Protein AF-A0A5K0WYF1-F1 (afdb_monomer)

Sequence (88 aa):
IQGSAGGAYVYVLTVSGFAYLFRLRNLGAYVSGSVFPENDLMVVDLRAQNSQDVKTTRISALPGLLVLGRSDGSVGCFEFGTPVPGSQ

Secondary structure (DSSP, 8-state):
-PPP---EEEEEE-TTSEEEEEEES-GGG--TTPPPPGGGEEEEE-GGGS-TT--EEEEEEETTEEEEEETTS-EEEEE-----TT--

pLDDT: mean 78.9, std 15.22, range [35.09, 92.12]

Radius of gyration: 14.89 Å; Cα contacts (8 Å, |Δi|>4): 113; chains: 1; bounding box: 34×29×41 Å

Mean predicted aligned error: 8.23 Å

Foldseek 3Di:
DDDDPDWDWDWDADQQQKIKIATHPDPVVDDVPDDGDPVRIDIDRCVVVDDPPKGFPDWDDDQQWIWTQIPVRDIDIDGNDHPDPPDD

Structure (mmCIF, N/CA/C/O backbone):
data_AF-A0A5K0WYF1-F1
#
_entry.id   AF-A0A5K0WYF1-F1
#
loop_
_atom_site.group_PDB
_atom_site.id
_atom_site.type_symbol
_atom_site.label_atom_id
_atom_site.label_alt_id
_atom_site.label_comp_id
_atom_site.label_asym_id
_atom_site.label_entity_id
_atom_site.label_seq_id
_atom_site.pdbx_PDB_ins_code
_atom_site.Cartn_x
_atom_site.Cartn_y
_atom_site.Cartn_z
_atom_site.occupancy
_atom_site.B_iso_or_equiv
_atom_site.auth_seq_id
_atom_site.auth_comp_id
_atom_site.auth_asym_id
_atom_site.auth_atom_id
_atom_site.pdbx_PDB_model_num
ATOM 1 N N . ILE A 1 1 ? 9.926 13.628 20.752 1.00 38.47 1 ILE A N 1
ATOM 2 C CA . ILE A 1 1 ? 9.539 12.366 20.076 1.00 38.47 1 ILE A CA 1
ATOM 3 C C . ILE A 1 1 ? 8.157 12.007 20.614 1.00 38.47 1 ILE A C 1
ATOM 5 O O . ILE A 1 1 ? 8.061 11.454 21.700 1.00 38.47 1 ILE A O 1
ATOM 9 N N . GLN A 1 2 ? 7.094 12.513 19.986 1.00 35.09 2 GLN A N 1
ATOM 10 C CA . GLN A 1 2 ? 5.740 12.459 20.547 1.00 35.09 2 GLN A CA 1
ATOM 11 C C . GLN A 1 2 ? 5.040 11.197 20.039 1.00 35.09 2 GLN A C 1
ATOM 13 O O . GLN A 1 2 ? 4.949 10.985 18.832 1.00 35.09 2 GLN A O 1
ATOM 18 N N . GLY A 1 3 ? 4.640 10.330 20.973 1.00 40.22 3 GLY A N 1
ATOM 19 C CA . GLY A 1 3 ? 4.009 9.043 20.695 1.00 40.22 3 GLY A CA 1
ATOM 20 C C . GLY A 1 3 ? 2.753 9.212 19.846 1.00 40.22 3 GLY A C 1
ATOM 21 O O . GLY A 1 3 ? 1.827 9.923 20.226 1.00 40.22 3 GLY A O 1
ATOM 22 N N . SER A 1 4 ? 2.748 8.563 18.683 1.00 48.09 4 SER A N 1
ATOM 23 C CA . SER A 1 4 ? 1.577 8.461 17.820 1.00 48.09 4 SER A CA 1
ATOM 24 C C . SER A 1 4 ? 0.499 7.665 18.554 1.00 48.09 4 SER A C 1
ATOM 26 O O . SER A 1 4 ? 0.767 6.565 19.038 1.00 48.09 4 SER A O 1
ATOM 28 N N . ALA A 1 5 ? -0.712 8.215 18.649 1.00 49.28 5 ALA A N 1
ATOM 29 C CA . ALA A 1 5 ? -1.889 7.438 19.007 1.00 49.28 5 ALA A CA 1
ATOM 30 C C . ALA A 1 5 ? -1.985 6.267 18.016 1.00 49.28 5 ALA A C 1
ATOM 32 O O . ALA A 1 5 ? -2.219 6.481 16.827 1.00 49.28 5 ALA A O 1
ATOM 33 N N . GLY A 1 6 ? -1.698 5.053 18.495 1.00 61.06 6 GLY A N 1
ATOM 34 C CA . GLY A 1 6 ? -1.517 3.861 17.672 1.00 61.06 6 GLY A CA 1
ATOM 35 C C . GLY A 1 6 ? -2.772 3.520 16.877 1.00 61.06 6 GLY A C 1
ATOM 36 O O . GLY A 1 6 ? -3.679 2.874 17.389 1.00 61.06 6 GLY A O 1
ATOM 37 N N . GLY A 1 7 ? -2.815 3.961 15.622 1.00 71.25 7 GLY A N 1
ATOM 38 C CA . GLY A 1 7 ? -3.765 3.498 14.619 1.00 71.25 7 GLY A CA 1
ATOM 39 C C . GLY A 1 7 ? -3.112 2.426 13.756 1.00 71.25 7 GLY A C 1
ATOM 40 O O . GLY A 1 7 ? -1.943 2.554 13.388 1.00 71.25 7 GLY A O 1
ATOM 41 N N . ALA A 1 8 ? -3.854 1.372 13.431 1.00 82.19 8 ALA A N 1
ATOM 42 C CA . ALA A 1 8 ? -3.407 0.398 12.445 1.00 82.19 8 ALA A CA 1
ATOM 43 C C . ALA A 1 8 ? -3.799 0.880 11.044 1.00 82.19 8 ALA A C 1
ATOM 45 O O . ALA A 1 8 ? -4.891 1.409 10.840 1.00 82.19 8 ALA A O 1
ATOM 46 N N . TYR A 1 9 ? -2.904 0.697 10.080 1.00 85.94 9 TYR A N 1
ATOM 47 C CA . TYR A 1 9 ? -3.120 1.085 8.691 1.00 85.94 9 TYR A CA 1
ATOM 48 C C . TYR A 1 9 ? -2.964 -0.134 7.794 1.00 85.94 9 TYR A C 1
ATOM 50 O O . TYR A 1 9 ? -2.024 -0.910 7.965 1.00 85.94 9 TYR A O 1
ATOM 58 N N . VAL A 1 10 ? -3.868 -0.285 6.829 1.00 88.50 10 VAL A N 1
ATOM 59 C CA . VAL A 1 10 ? -3.782 -1.333 5.808 1.00 88.50 10 VAL A CA 1
ATOM 60 C C . VAL A 1 10 ? -3.584 -0.669 4.459 1.00 88.50 10 VAL A C 1
ATOM 62 O O . VAL A 1 10 ? -4.425 0.114 4.021 1.00 88.50 10 VAL A O 1
ATOM 65 N N . TYR A 1 11 ? -2.471 -0.995 3.810 1.00 90.06 11 TYR A N 1
ATOM 66 C CA . TYR A 1 11 ? -2.151 -0.545 2.462 1.00 90.06 11 TYR A CA 1
ATOM 67 C C . TYR A 1 11 ? -2.454 -1.680 1.490 1.00 90.06 11 TYR A C 1
ATOM 69 O O . TYR A 1 11 ? -1.974 -2.800 1.668 1.00 90.06 11 TYR A O 1
ATOM 77 N N . VAL A 1 12 ? -3.241 -1.395 0.460 1.00 90.31 12 VAL A N 1
ATOM 78 C CA . VAL A 1 12 ? -3.625 -2.364 -0.569 1.00 90.31 12 VAL A CA 1
ATOM 79 C C . VAL A 1 12 ? -3.243 -1.800 -1.925 1.00 90.31 12 VAL A C 1
ATOM 81 O O . VAL A 1 12 ? -3.594 -0.670 -2.240 1.00 90.31 12 VAL A O 1
ATOM 84 N N . LEU A 1 13 ? -2.564 -2.595 -2.748 1.00 89.56 13 LEU A N 1
ATOM 85 C CA . LEU A 1 13 ? -2.353 -2.286 -4.158 1.00 89.56 13 LEU A CA 1
ATOM 86 C C . LEU A 1 13 ? -3.071 -3.329 -5.005 1.00 89.56 13 LEU A C 1
ATOM 88 O O . LEU A 1 13 ? -2.846 -4.528 -4.854 1.00 89.56 13 LEU A O 1
ATOM 92 N N . THR A 1 14 ? -3.924 -2.870 -5.909 1.00 89.12 14 THR A N 1
ATOM 93 C CA . THR A 1 14 ? -4.622 -3.743 -6.856 1.00 89.12 14 THR A CA 1
ATOM 94 C C . THR A 1 14 ? -3.791 -3.977 -8.108 1.00 89.12 14 THR A C 1
ATOM 96 O O . THR A 1 14 ? -3.014 -3.119 -8.528 1.00 89.12 14 THR A O 1
ATOM 99 N N . VAL A 1 15 ? -4.023 -5.114 -8.769 1.00 83.56 15 VAL A N 1
ATOM 100 C CA . VAL A 1 15 ? -3.411 -5.437 -10.071 1.00 83.56 15 VAL A CA 1
ATOM 101 C C . VAL A 1 15 ? -3.751 -4.413 -11.158 1.00 83.56 15 VAL A C 1
ATOM 103 O O . VAL A 1 15 ? -2.975 -4.221 -12.086 1.00 83.56 15 VAL A O 1
ATOM 106 N N . SER A 1 16 ? -4.887 -3.724 -11.025 1.00 82.88 16 SER A N 1
ATOM 107 C CA . SER A 1 16 ? -5.304 -2.631 -11.904 1.00 82.88 16 SER A CA 1
ATOM 108 C C . SER A 1 16 ? -4.550 -1.321 -11.668 1.00 82.88 16 SER A C 1
ATOM 110 O O . SER A 1 16 ? -4.729 -0.399 -12.451 1.00 82.88 16 SER A O 1
ATOM 112 N N . GLY A 1 17 ? -3.725 -1.207 -10.622 1.00 84.88 17 GLY A N 1
ATOM 113 C CA . GLY A 1 17 ? -2.945 0.002 -10.342 1.00 84.88 17 GLY A CA 1
ATOM 114 C C . GLY A 1 17 ? -3.645 1.035 -9.456 1.00 84.88 17 GLY A C 1
ATOM 115 O O . GLY A 1 17 ? -3.248 2.193 -9.451 1.00 84.88 17 GLY A O 1
ATOM 116 N N . PHE A 1 18 ? -4.661 0.645 -8.689 1.00 88.19 18 PHE A N 1
ATOM 117 C CA . PHE A 1 18 ? -5.196 1.487 -7.613 1.00 88.19 18 PHE A CA 1
ATOM 118 C C . PHE A 1 18 ? -4.553 1.119 -6.283 1.00 88.19 18 PHE A C 1
ATOM 120 O O . PHE A 1 18 ? -4.528 -0.067 -5.930 1.00 88.19 18 PHE A O 1
ATOM 127 N N . ALA A 1 19 ? -4.083 2.126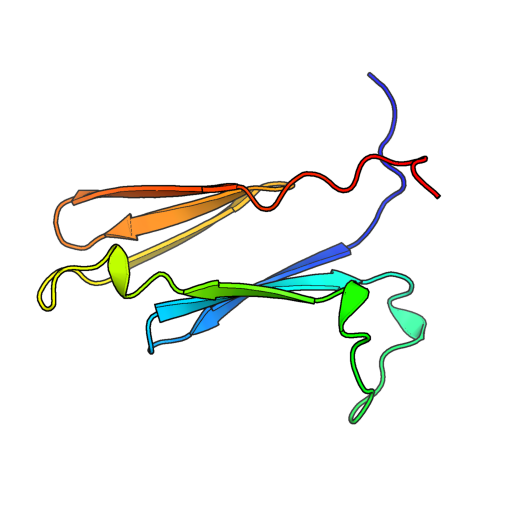 -5.551 1.00 89.62 19 ALA A N 1
ATOM 128 C CA . ALA A 1 19 ? -3.667 1.992 -4.165 1.00 89.62 19 ALA A CA 1
ATOM 129 C C . ALA A 1 19 ? -4.763 2.490 -3.221 1.00 89.62 19 ALA A C 1
ATOM 131 O O . ALA A 1 19 ? -5.353 3.546 -3.440 1.00 89.62 19 A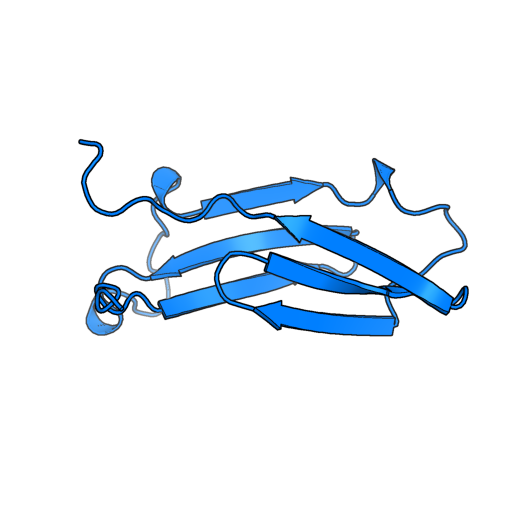LA A O 1
ATOM 132 N N . TYR A 1 20 ? -4.997 1.735 -2.156 1.00 88.69 20 TYR A N 1
ATOM 133 C CA . TYR A 1 20 ? -5.950 2.045 -1.103 1.00 88.69 20 TYR A CA 1
ATOM 134 C C . TYR A 1 20 ? -5.222 2.078 0.235 1.00 88.69 20 TYR A C 1
ATOM 136 O O . TYR A 1 20 ? -4.398 1.205 0.520 1.00 88.69 20 TYR A O 1
ATOM 144 N N . LEU A 1 21 ? -5.563 3.055 1.065 1.00 88.69 21 LEU A N 1
ATOM 145 C CA . LEU A 1 21 ? -5.166 3.116 2.462 1.00 88.69 21 LEU A CA 1
ATOM 146 C C . LEU A 1 21 ? -6.418 3.104 3.331 1.00 88.69 21 LEU A C 1
ATOM 148 O O . LEU A 1 21 ? -7.276 3.971 3.192 1.00 88.69 21 LEU A O 1
ATOM 152 N N . PHE A 1 22 ? -6.476 2.148 4.252 1.00 87.69 22 PHE A N 1
ATOM 153 C CA . PHE A 1 22 ? -7.520 2.051 5.264 1.00 87.69 22 PHE A CA 1
ATOM 154 C C . PHE A 1 22 ? -6.944 2.424 6.626 1.00 87.69 22 PHE A C 1
ATOM 156 O O . PHE A 1 22 ? -5.985 1.798 7.090 1.00 87.69 22 PHE A O 1
ATOM 163 N N . ARG A 1 23 ? -7.546 3.413 7.288 1.00 86.50 23 ARG A N 1
ATOM 164 C CA . ARG A 1 23 ? -7.260 3.740 8.687 1.00 86.50 23 ARG A CA 1
ATOM 165 C C . ARG A 1 23 ? -8.179 2.929 9.595 1.00 86.50 23 ARG A C 1
ATOM 167 O O . ARG A 1 23 ? -9.385 3.149 9.639 1.00 86.50 23 ARG A O 1
ATOM 174 N N . LEU A 1 24 ? -7.606 2.011 10.364 1.00 84.81 24 LEU A N 1
ATOM 175 C CA . LEU A 1 24 ? -8.359 1.210 11.322 1.00 84.81 24 LEU A CA 1
ATOM 176 C C . LEU A 1 24 ? -8.450 1.970 12.648 1.00 84.81 24 LEU A C 1
ATOM 178 O O . LEU A 1 24 ? -7.437 2.196 13.312 1.00 84.81 24 LEU A O 1
ATOM 182 N N . ARG A 1 25 ? -9.666 2.372 13.035 1.00 81.06 25 ARG A N 1
ATOM 183 C CA . ARG A 1 25 ? -9.904 3.090 14.302 1.00 81.06 25 ARG A CA 1
ATOM 184 C C . ARG A 1 25 ? -9.863 2.148 15.501 1.00 81.06 25 ARG A C 1
ATOM 186 O O . ARG A 1 25 ? -9.070 2.332 16.415 1.00 81.06 25 ARG A O 1
ATOM 193 N N . ASN A 1 26 ? -10.731 1.138 15.481 1.00 82.75 26 ASN A N 1
ATOM 194 C CA . ASN A 1 26 ? -10.829 0.103 16.502 1.00 82.75 26 ASN A CA 1
ATOM 195 C C . ASN A 1 26 ? -10.875 -1.256 15.805 1.00 82.75 26 ASN A C 1
ATOM 197 O O . ASN A 1 26 ? -11.860 -1.579 15.147 1.00 82.75 26 ASN A O 1
ATOM 201 N N . LEU A 1 27 ? -9.813 -2.047 15.960 1.00 80.00 27 LEU A N 1
ATOM 202 C CA . LEU A 1 27 ? -9.689 -3.360 15.321 1.00 80.00 27 LEU A CA 1
ATOM 203 C C . LEU A 1 27 ? -10.837 -4.312 15.687 1.00 80.00 27 LEU A C 1
ATOM 205 O O . LEU A 1 27 ? -11.256 -5.098 14.847 1.00 80.00 27 LEU A O 1
ATOM 209 N N . GLY A 1 28 ? -11.379 -4.207 16.905 1.00 79.94 28 GLY A N 1
ATOM 210 C CA . GLY A 1 28 ? -12.485 -5.045 17.373 1.00 79.94 28 GLY A CA 1
ATOM 211 C C . GLY A 1 28 ? -13.856 -4.666 16.808 1.00 79.94 28 GLY A C 1
ATOM 212 O O . GLY A 1 28 ? -14.811 -5.410 17.002 1.00 79.94 28 GLY A O 1
ATOM 213 N N . ALA A 1 29 ? -13.977 -3.529 16.117 1.00 81.00 29 ALA A N 1
ATOM 214 C CA . ALA A 1 29 ? -15.231 -3.095 15.501 1.00 81.00 29 ALA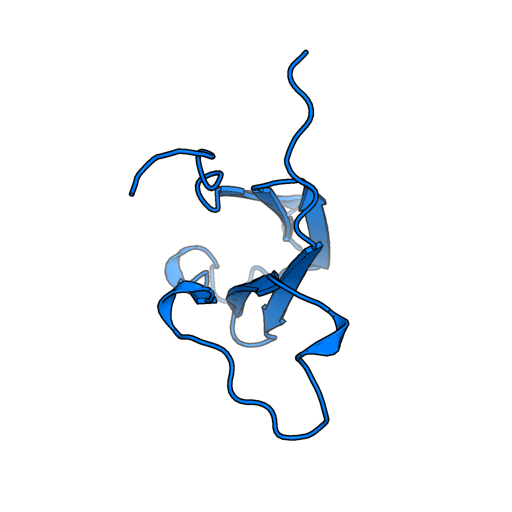 A CA 1
ATOM 215 C C . ALA A 1 29 ? -15.460 -3.696 14.101 1.00 81.00 29 ALA A C 1
ATOM 217 O O . ALA A 1 29 ? -16.555 -3.566 13.553 1.00 81.00 29 ALA A O 1
ATOM 218 N N . TYR A 1 30 ? -14.444 -4.338 13.513 1.00 83.69 30 TYR A N 1
ATOM 219 C CA . TYR A 1 30 ? -14.531 -4.927 12.180 1.00 83.69 30 TYR A CA 1
ATOM 220 C C . TYR A 1 30 ? -14.811 -6.430 12.276 1.00 83.69 30 TYR A C 1
ATOM 222 O O . TYR A 1 30 ? -14.002 -7.201 12.788 1.00 83.69 30 TYR A O 1
ATOM 230 N N . VAL A 1 31 ? -15.959 -6.845 11.747 1.00 86.19 31 VAL A N 1
ATOM 231 C CA . VAL A 1 31 ? -16.348 -8.244 11.540 1.00 86.19 31 VAL A CA 1
ATOM 232 C C . VAL A 1 31 ? -16.566 -8.494 10.046 1.00 86.19 31 VAL A C 1
ATOM 234 O O . VAL A 1 31 ? -16.556 -7.566 9.234 1.00 86.19 31 VAL A O 1
ATOM 237 N N . SER A 1 32 ? -16.744 -9.754 9.649 1.00 84.56 32 SER A N 1
ATOM 238 C CA . SER A 1 32 ? -17.041 -10.076 8.248 1.00 84.56 32 SER A CA 1
ATOM 239 C C . SER A 1 32 ? -18.309 -9.346 7.787 1.00 84.56 32 SER A C 1
ATOM 241 O O . SER A 1 32 ? -19.350 -9.451 8.433 1.00 84.56 32 SER A O 1
ATOM 243 N N . GLY A 1 33 ? -18.216 -8.591 6.690 1.00 83.69 33 GLY A N 1
ATOM 244 C CA . GLY A 1 33 ? -19.318 -7.771 6.175 1.00 83.69 33 GLY A CA 1
ATOM 245 C C . GLY A 1 33 ? -19.411 -6.353 6.754 1.00 83.69 33 GLY A C 1
ATOM 246 O O . GLY A 1 33 ? -20.297 -5.603 6.350 1.00 83.69 33 GLY A O 1
ATOM 247 N N . SER A 1 34 ? -18.514 -5.950 7.661 1.00 83.31 34 SER A N 1
ATOM 248 C CA . SER A 1 34 ? -18.448 -4.562 8.130 1.00 83.31 34 SER A CA 1
ATOM 249 C C . SER A 1 34 ? -18.162 -3.590 6.983 1.00 83.31 34 SER A C 1
ATOM 251 O O . SER A 1 34 ? -17.295 -3.828 6.141 1.00 83.31 34 SER A O 1
ATOM 253 N N . VAL A 1 35 ? -18.863 -2.456 6.991 1.00 83.75 35 VAL A N 1
ATOM 254 C CA . VAL A 1 35 ? -18.657 -1.367 6.032 1.00 83.75 35 VAL A CA 1
ATOM 255 C C . VAL A 1 35 ? -17.590 -0.418 6.568 1.00 83.75 35 VAL A C 1
ATOM 257 O O . VAL A 1 35 ? -17.673 0.044 7.708 1.00 83.75 35 VAL A O 1
ATOM 260 N N . PHE A 1 36 ? -16.588 -0.121 5.744 1.00 83.50 36 PHE A N 1
ATOM 261 C CA . PHE A 1 36 ? -15.568 0.868 6.075 1.00 83.50 36 PHE A CA 1
ATOM 262 C C . PHE A 1 36 ? -16.107 2.290 5.883 1.00 83.50 36 PHE A C 1
ATOM 264 O O . PHE A 1 36 ? -16.672 2.574 4.825 1.00 83.50 36 PHE A O 1
ATOM 271 N N . PRO A 1 37 ? -15.926 3.198 6.861 1.00 84.12 37 PRO A N 1
ATOM 272 C CA . PRO A 1 37 ? -16.255 4.604 6.672 1.00 84.12 37 PRO A CA 1
ATOM 273 C C . PRO A 1 37 ? -15.422 5.208 5.538 1.00 84.12 37 PRO A C 1
ATOM 275 O O . PRO A 1 37 ? -14.203 5.051 5.519 1.00 84.12 37 PRO A O 1
ATOM 278 N N . GLU A 1 38 ? -16.060 5.949 4.633 1.00 84.06 38 GLU A N 1
ATOM 279 C CA . GLU A 1 38 ? -15.385 6.584 3.489 1.00 84.06 38 GLU A CA 1
ATOM 280 C C . GLU A 1 38 ? -14.286 7.563 3.933 1.00 84.06 38 GLU A C 1
ATOM 282 O O . GLU A 1 38 ? -13.208 7.592 3.356 1.00 84.06 38 GLU A O 1
ATOM 287 N N . ASN A 1 39 ? -14.500 8.270 5.046 1.00 85.19 39 ASN A N 1
ATOM 288 C CA . ASN A 1 39 ? -13.512 9.188 5.626 1.00 85.19 39 ASN A CA 1
ATOM 289 C C . ASN A 1 39 ? -12.237 8.495 6.141 1.00 85.19 39 ASN A C 1
ATOM 291 O O . ASN A 1 39 ? -11.244 9.167 6.412 1.00 85.19 39 ASN A O 1
ATOM 295 N N . ASP A 1 40 ? -12.267 7.172 6.324 1.00 85.06 40 ASP A N 1
ATOM 296 C CA . ASP A 1 40 ? -11.109 6.373 6.738 1.00 85.06 40 ASP A CA 1
ATOM 297 C C . ASP A 1 40 ? -10.454 5.640 5.555 1.00 85.06 40 ASP A C 1
ATOM 299 O O . ASP A 1 40 ? -9.518 4.859 5.756 1.00 85.06 40 ASP A O 1
ATOM 303 N N . LEU A 1 41 ? -10.943 5.882 4.335 1.00 87.06 41 LEU A N 1
ATOM 304 C CA . LEU A 1 41 ? -10.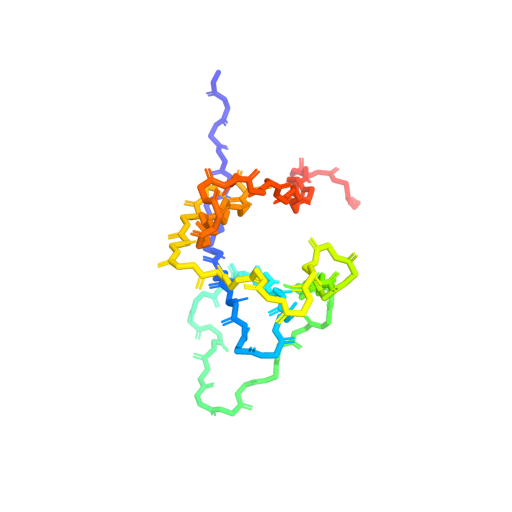448 5.312 3.093 1.00 87.06 41 LEU A CA 1
ATOM 305 C C . LEU A 1 41 ? -9.832 6.407 2.223 1.00 87.06 41 LEU A C 1
ATOM 307 O O . LEU A 1 41 ? -10.476 7.388 1.869 1.00 87.06 41 LEU A O 1
ATOM 311 N N . MET A 1 42 ? -8.590 6.195 1.806 1.00 87.38 42 MET A N 1
ATOM 312 C CA . MET A 1 42 ? -7.945 7.014 0.786 1.00 87.38 42 MET A CA 1
ATOM 313 C C . MET A 1 42 ? -7.636 6.156 -0.437 1.00 87.38 42 MET A C 1
ATOM 315 O O . MET A 1 42 ? -7.092 5.059 -0.305 1.00 87.38 42 MET A O 1
ATOM 319 N N . VAL A 1 43 ? -7.975 6.660 -1.626 1.00 88.56 43 VAL A N 1
ATOM 320 C CA . VAL A 1 43 ? -7.765 5.979 -2.910 1.00 88.56 43 VAL A CA 1
ATOM 321 C C . VAL A 1 43 ? -6.847 6.818 -3.785 1.00 88.56 43 VAL A C 1
ATOM 323 O O . VAL A 1 43 ? -7.060 8.018 -3.944 1.00 88.56 43 VAL A O 1
ATOM 326 N N . VAL A 1 44 ? -5.839 6.179 -4.371 1.00 86.25 44 VAL A N 1
ATOM 327 C CA . VAL A 1 44 ? -4.899 6.807 -5.300 1.00 86.25 44 VAL A CA 1
ATOM 328 C C . VAL A 1 44 ? -4.859 5.996 -6.590 1.00 86.25 44 VAL A C 1
ATOM 330 O O . VAL A 1 44 ? -4.591 4.792 -6.578 1.00 86.25 44 VAL A O 1
ATOM 333 N N . ASP A 1 45 ? -5.123 6.663 -7.712 1.00 87.69 45 ASP A N 1
ATOM 334 C CA . ASP A 1 45 ? -4.970 6.080 -9.043 1.00 87.69 45 ASP A CA 1
ATOM 335 C C . ASP A 1 45 ? -3.512 6.198 -9.497 1.00 87.69 45 ASP A C 1
ATOM 337 O O . ASP A 1 45 ? -3.016 7.283 -9.802 1.00 87.69 45 ASP A O 1
ATOM 341 N N . LEU A 1 46 ? -2.814 5.066 -9.534 1.00 83.56 46 LEU A N 1
ATOM 342 C CA . LEU A 1 46 ? -1.407 4.997 -9.922 1.00 83.56 46 LEU A CA 1
ATOM 343 C C . LEU A 1 46 ? -1.237 4.681 -11.410 1.00 83.56 46 LEU A C 1
ATOM 345 O O . LEU A 1 46 ? -0.110 4.655 -11.903 1.00 83.56 46 LEU A O 1
ATOM 349 N N . ARG A 1 47 ? -2.327 4.456 -12.153 1.00 82.94 47 ARG A N 1
ATOM 350 C CA . ARG A 1 47 ? -2.262 4.132 -13.587 1.00 82.94 47 ARG A CA 1
ATOM 351 C C . ARG A 1 47 ? -1.717 5.294 -14.401 1.00 82.94 47 ARG A C 1
ATOM 353 O O . ARG A 1 47 ? -0.961 5.066 -15.333 1.00 82.94 47 ARG A O 1
ATOM 360 N N . ALA A 1 48 ? -2.022 6.530 -14.003 1.00 74.12 48 ALA A N 1
ATOM 361 C CA . ALA A 1 48 ? -1.474 7.731 -14.638 1.00 74.12 48 ALA A CA 1
ATOM 362 C C . ALA A 1 48 ? 0.064 7.814 -14.548 1.00 74.12 48 ALA A C 1
ATOM 364 O O . ALA A 1 48 ? 0.694 8.510 -15.335 1.00 74.12 48 ALA A O 1
ATOM 365 N N . GLN A 1 49 ? 0.663 7.106 -13.587 1.00 70.75 49 GLN A N 1
ATOM 366 C CA . GLN A 1 49 ? 2.102 7.091 -13.319 1.00 70.75 49 GLN A CA 1
ATOM 367 C C . GLN A 1 49 ? 2.803 5.861 -13.911 1.00 70.75 49 GLN A C 1
ATOM 369 O O . GLN A 1 49 ? 4.028 5.765 -13.831 1.00 70.75 49 GLN A O 1
ATOM 374 N N . ASN A 1 50 ? 2.049 4.900 -14.451 1.00 68.12 50 ASN A N 1
ATOM 375 C CA . ASN A 1 50 ? 2.597 3.686 -15.036 1.00 68.12 50 ASN A CA 1
ATOM 376 C C . ASN A 1 50 ? 2.427 3.733 -16.555 1.00 68.12 50 ASN A C 1
ATOM 378 O O . ASN A 1 50 ?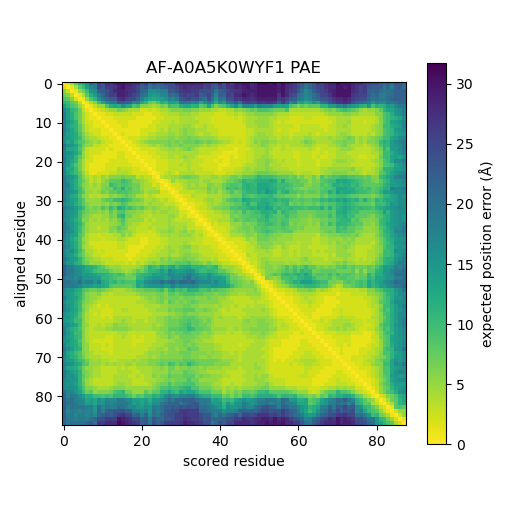 1.315 3.730 -17.079 1.00 68.12 50 ASN A O 1
ATOM 382 N N . SER A 1 51 ? 3.548 3.709 -17.270 1.00 68.56 51 SER A N 1
ATOM 383 C CA . SER A 1 51 ? 3.552 3.350 -18.687 1.00 68.56 51 SER A CA 1
ATOM 384 C C . SER A 1 51 ? 3.011 1.925 -18.845 1.00 68.56 51 SER A C 1
ATOM 386 O O . SER A 1 51 ? 3.228 1.090 -17.967 1.00 68.56 51 SER A O 1
ATOM 388 N N . GLN A 1 52 ? 2.347 1.618 -19.966 1.00 70.44 52 GLN A N 1
ATOM 389 C CA . GLN A 1 52 ? 1.739 0.295 -20.208 1.00 70.44 52 GLN A CA 1
ATOM 390 C C . GLN A 1 52 ? 2.711 -0.888 -20.023 1.00 70.44 52 GLN A C 1
ATOM 392 O O . GLN A 1 52 ? 2.269 -1.997 -19.733 1.00 70.44 52 GLN A O 1
ATOM 397 N N . ASP A 1 53 ? 4.017 -0.646 -20.155 1.00 76.88 53 ASP A N 1
ATOM 398 C CA . ASP A 1 53 ? 5.064 -1.665 -20.055 1.00 76.88 53 ASP A CA 1
ATOM 399 C C . ASP A 1 53 ? 5.759 -1.729 -18.676 1.00 76.88 53 ASP A C 1
ATOM 401 O O . ASP A 1 53 ? 6.537 -2.639 -18.390 1.00 76.88 53 ASP A O 1
ATOM 405 N N . VAL A 1 54 ? 5.465 -0.784 -17.774 1.00 83.56 54 VAL A N 1
ATOM 406 C CA . VAL A 1 54 ? 6.120 -0.686 -16.462 1.00 83.56 54 VAL A CA 1
ATOM 407 C C . VAL A 1 54 ? 5.200 -1.238 -15.376 1.00 83.56 54 VAL A C 1
ATOM 409 O O . VAL A 1 54 ? 4.167 -0.658 -15.042 1.00 83.56 54 VAL A O 1
ATOM 412 N N . LYS A 1 55 ? 5.590 -2.378 -14.796 1.00 85.62 55 LYS A N 1
ATOM 413 C CA . LYS A 1 55 ? 4.806 -3.102 -13.784 1.00 85.62 55 LYS A CA 1
ATOM 414 C C . LYS A 1 55 ? 5.387 -2.897 -12.394 1.00 85.62 55 LYS A C 1
ATOM 416 O O . LYS A 1 55 ? 6.603 -2.891 -12.220 1.00 85.62 55 LYS A O 1
ATOM 421 N N . THR A 1 56 ? 4.526 -2.817 -11.384 1.00 87.44 56 THR A N 1
ATOM 422 C CA . THR A 1 56 ? 4.960 -2.897 -9.985 1.00 87.44 56 THR A CA 1
ATOM 423 C C . THR A 1 56 ? 5.443 -4.314 -9.673 1.00 87.44 56 THR A C 1
ATOM 425 O O . THR A 1 56 ? 4.713 -5.283 -9.867 1.00 87.44 56 THR A O 1
ATOM 428 N N . THR A 1 57 ? 6.672 -4.437 -9.179 1.00 90.56 57 THR A N 1
ATOM 429 C CA . THR A 1 57 ? 7.316 -5.713 -8.824 1.00 90.56 57 THR A CA 1
ATOM 430 C C . THR A 1 57 ? 7.510 -5.873 -7.320 1.00 90.56 57 THR A C 1
ATOM 432 O O . THR A 1 57 ? 7.654 -6.998 -6.829 1.00 90.56 57 THR A O 1
ATOM 435 N N . ARG A 1 58 ? 7.538 -4.761 -6.576 1.00 90.38 58 ARG A N 1
ATOM 436 C CA .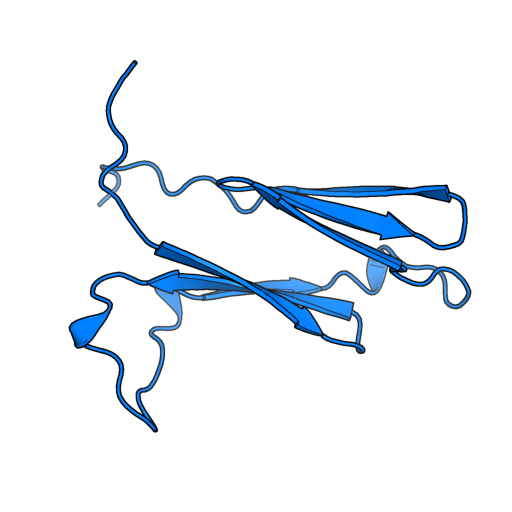 ARG A 1 58 ? 7.732 -4.718 -5.123 1.00 90.38 58 ARG A CA 1
ATOM 437 C C . ARG A 1 58 ? 6.902 -3.601 -4.509 1.00 90.38 58 ARG A C 1
ATOM 439 O O . ARG A 1 58 ? 6.687 -2.568 -5.136 1.00 90.38 58 ARG A O 1
ATOM 446 N N . ILE A 1 59 ? 6.473 -3.816 -3.272 1.00 90.75 59 ILE A N 1
ATOM 447 C CA . ILE A 1 59 ? 5.695 -2.857 -2.491 1.00 90.75 59 ILE A CA 1
ATOM 448 C C . ILE A 1 59 ? 6.265 -2.854 -1.077 1.00 90.75 59 ILE A C 1
ATOM 450 O O . ILE A 1 59 ? 6.522 -3.919 -0.517 1.00 90.75 59 ILE A O 1
ATOM 454 N N . SER A 1 60 ? 6.452 -1.670 -0.508 1.00 91.44 60 SER A N 1
ATOM 455 C CA . SER A 1 60 ? 6.754 -1.482 0.907 1.00 91.44 60 SER A CA 1
ATOM 456 C C . SER A 1 60 ? 5.874 -0.373 1.465 1.00 91.44 60 SER A C 1
ATOM 458 O O . SER A 1 60 ? 5.609 0.615 0.779 1.00 91.44 60 SER A O 1
ATOM 460 N N . ALA A 1 61 ? 5.414 -0.543 2.698 1.00 89.19 61 ALA A N 1
ATOM 461 C CA . ALA A 1 61 ? 4.596 0.437 3.392 1.00 89.19 61 ALA A CA 1
ATOM 462 C C . ALA A 1 61 ? 5.344 0.959 4.618 1.00 89.19 61 ALA A C 1
ATOM 464 O O . ALA A 1 61 ? 5.876 0.194 5.423 1.00 89.19 61 ALA A O 1
ATOM 465 N N . LEU A 1 62 ? 5.352 2.276 4.751 1.00 86.12 62 LEU A N 1
ATOM 466 C CA . LEU A 1 62 ? 5.856 3.032 5.886 1.00 86.12 62 LEU A CA 1
ATOM 467 C C . LEU A 1 62 ? 4.698 3.891 6.420 1.00 86.12 62 LEU A C 1
ATOM 469 O O . LEU A 1 62 ? 3.735 4.138 5.691 1.00 86.12 62 LEU A O 1
ATOM 473 N N . PRO A 1 63 ? 4.739 4.359 7.677 1.00 82.06 63 PRO A N 1
ATOM 474 C CA . PRO A 1 63 ? 3.708 5.258 8.189 1.00 82.06 63 PRO A CA 1
ATOM 475 C C . PRO A 1 63 ? 3.531 6.493 7.285 1.00 82.06 63 PRO A C 1
ATOM 477 O O . PRO A 1 63 ? 4.423 7.331 7.207 1.00 82.06 63 PRO A O 1
ATOM 480 N N . GLY A 1 64 ? 2.388 6.590 6.597 1.00 79.06 64 GLY A N 1
ATOM 481 C CA . GLY A 1 64 ? 2.058 7.693 5.687 1.00 79.06 64 GLY A CA 1
ATOM 482 C C . GLY A 1 64 ? 2.691 7.612 4.292 1.00 79.06 64 GLY A C 1
ATOM 483 O O . GLY A 1 64 ? 2.539 8.547 3.513 1.00 79.06 64 GLY A O 1
ATOM 484 N N . LEU A 1 65 ? 3.388 6.525 3.944 1.00 85.06 65 LEU A N 1
ATOM 485 C CA . LEU A 1 65 ? 4.109 6.416 2.673 1.00 85.06 65 LEU A CA 1
ATOM 486 C C . LEU A 1 65 ? 4.025 5.001 2.086 1.00 85.06 65 LEU A C 1
ATOM 488 O O . LEU A 1 65 ? 4.377 4.019 2.738 1.00 85.06 65 LEU A O 1
ATOM 492 N N . LEU A 1 66 ? 3.631 4.905 0.817 1.00 88.75 66 LEU A N 1
ATOM 493 C CA . LEU A 1 66 ? 3.725 3.682 0.022 1.00 88.75 66 LEU A CA 1
ATOM 494 C C . LEU A 1 66 ? 4.871 3.808 -0.978 1.00 88.75 66 LEU A C 1
ATOM 496 O O . LEU A 1 66 ? 4.936 4.764 -1.749 1.00 88.75 66 LEU A O 1
ATOM 500 N N . VAL A 1 67 ? 5.752 2.815 -0.992 1.00 91.44 67 VAL A N 1
ATOM 501 C CA . VAL A 1 67 ? 6.897 2.748 -1.899 1.00 91.44 67 VAL A CA 1
ATOM 502 C C . VAL A 1 67 ? 6.696 1.589 -2.866 1.00 91.44 67 VAL A C 1
ATOM 504 O O . VAL A 1 67 ? 6.454 0.455 -2.450 1.00 91.44 67 VAL A O 1
ATOM 507 N N . LEU A 1 68 ? 6.809 1.869 -4.162 1.00 91.44 68 LEU A N 1
ATOM 508 C CA . LEU A 1 68 ? 6.636 0.909 -5.246 1.00 91.44 68 LEU A CA 1
ATOM 509 C C . LEU A 1 68 ? 7.952 0.730 -5.995 1.00 91.44 68 LEU A C 1
ATOM 511 O O . LEU A 1 68 ? 8.472 1.684 -6.562 1.00 91.44 68 LEU A O 1
ATOM 515 N N . GLY A 1 69 ? 8.456 -0.499 -6.047 1.00 92.12 69 GLY A N 1
ATOM 516 C CA . GLY A 1 69 ? 9.515 -0.882 -6.979 1.00 92.12 69 GLY A CA 1
ATOM 517 C C . GLY A 1 69 ? 8.908 -1.349 -8.298 1.00 92.12 69 GLY A C 1
ATOM 518 O O . GLY A 1 69 ? 7.911 -2.082 -8.292 1.00 92.12 69 GLY A O 1
ATOM 519 N N . ARG A 1 70 ? 9.489 -0.929 -9.421 1.00 90.94 70 ARG A N 1
ATOM 520 C CA . ARG A 1 70 ? 8.989 -1.219 -10.771 1.00 90.94 70 ARG A CA 1
ATOM 521 C C . ARG A 1 70 ? 9.950 -2.089 -11.583 1.00 90.94 70 ARG A C 1
ATOM 523 O O . ARG A 1 70 ? 11.112 -2.270 -11.224 1.00 90.94 70 ARG A O 1
ATOM 530 N N . SER A 1 71 ? 9.442 -2.680 -12.663 1.00 91.50 71 SER A N 1
ATOM 531 C CA . SER A 1 71 ? 10.186 -3.597 -13.541 1.00 91.50 71 SER A CA 1
ATOM 532 C C . SER A 1 71 ? 11.308 -2.931 -14.337 1.00 91.50 71 SER A C 1
ATOM 534 O O . SER A 1 71 ? 12.251 -3.611 -14.725 1.00 91.50 71 SER A O 1
ATOM 536 N N . ASP A 1 72 ? 11.226 -1.621 -14.555 1.00 90.44 72 ASP A N 1
ATOM 537 C CA . ASP A 1 72 ? 12.254 -0.801 -15.207 1.00 90.44 72 ASP A CA 1
ATOM 538 C C . ASP A 1 72 ? 13.367 -0.345 -14.242 1.00 90.44 72 ASP A C 1
ATOM 540 O O . ASP A 1 72 ? 14.262 0.402 -14.627 1.00 90.44 72 ASP A O 1
ATOM 544 N N . GLY A 1 73 ? 13.311 -0.779 -12.978 1.00 90.88 73 GLY A N 1
ATOM 545 C CA . GLY A 1 73 ? 14.242 -0.378 -11.926 1.00 90.88 73 GLY A CA 1
ATOM 546 C C . GLY A 1 73 ? 13.898 0.952 -11.252 1.00 90.88 73 GLY A C 1
ATOM 547 O O . GLY A 1 73 ? 14.573 1.328 -10.295 1.00 90.88 73 GLY A O 1
ATOM 548 N N . SER A 1 74 ? 12.848 1.655 -11.692 1.00 90.19 74 SER A N 1
ATOM 549 C CA . SER A 1 74 ? 12.403 2.888 -11.044 1.00 90.19 74 SER A CA 1
ATOM 550 C C . SER A 1 74 ? 11.677 2.617 -9.719 1.00 90.19 74 SER A C 1
ATOM 552 O O . SER A 1 74 ? 11.143 1.529 -9.468 1.00 90.19 74 SER A O 1
ATOM 554 N N . VAL A 1 75 ? 11.653 3.635 -8.855 1.00 91.31 75 VAL A N 1
ATOM 555 C CA . VAL A 1 75 ? 10.943 3.612 -7.572 1.00 91.31 75 VAL A CA 1
ATOM 556 C C . VAL A 1 75 ? 9.952 4.769 -7.528 1.00 91.31 75 VAL A C 1
ATOM 558 O O . VAL A 1 75 ? 10.316 5.912 -7.792 1.00 91.31 75 VAL A O 1
ATOM 561 N N . GLY A 1 76 ? 8.695 4.467 -7.209 1.00 88.12 76 GLY A N 1
ATOM 562 C CA . GLY A 1 76 ? 7.641 5.455 -6.983 1.00 88.12 76 GLY A CA 1
ATOM 563 C C . GLY A 1 76 ? 7.310 5.576 -5.499 1.00 88.12 76 GLY A C 1
ATOM 564 O O . GLY A 1 76 ? 7.177 4.563 -4.815 1.00 88.12 76 GLY A O 1
ATOM 565 N N . CYS A 1 77 ? 7.143 6.804 -5.015 1.00 88.19 77 CYS A N 1
ATOM 566 C CA . CYS A 1 77 ? 6.799 7.111 -3.628 1.00 88.19 77 CYS A CA 1
ATOM 567 C C . CYS A 1 77 ? 5.460 7.852 -3.593 1.00 88.19 77 CYS A C 1
ATOM 569 O O . CYS A 1 77 ? 5.295 8.849 -4.293 1.00 88.19 77 CYS A O 1
ATOM 571 N N . PHE A 1 78 ? 4.519 7.371 -2.784 1.00 85.31 78 PHE A N 1
ATOM 572 C CA . PHE A 1 78 ? 3.175 7.933 -2.671 1.00 85.31 78 PHE A CA 1
ATOM 573 C C . PHE A 1 78 ? 2.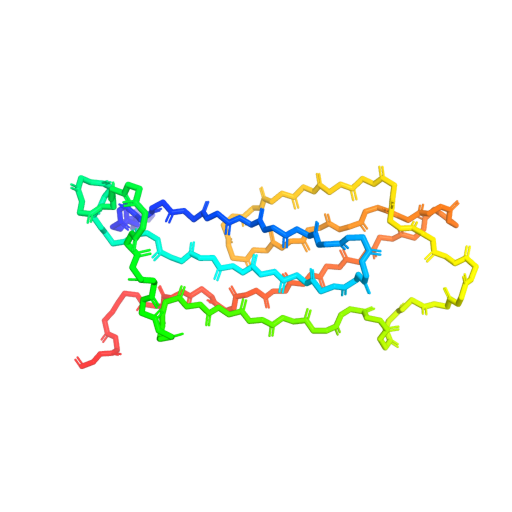884 8.258 -1.217 1.00 85.31 78 PHE A C 1
ATOM 575 O O . PHE A 1 78 ? 2.734 7.355 -0.392 1.00 85.31 78 PHE A O 1
ATOM 582 N N . GLU A 1 79 ? 2.834 9.548 -0.909 1.00 83.44 79 GLU A N 1
ATOM 583 C CA . GLU A 1 79 ? 2.477 10.022 0.420 1.00 83.44 79 GLU A CA 1
ATOM 584 C C . GLU A 1 79 ? 0.961 10.014 0.586 1.00 83.44 79 GLU A C 1
ATOM 586 O O . GLU A 1 79 ? 0.207 10.602 -0.190 1.00 83.44 79 GLU A O 1
ATOM 591 N N . PHE A 1 80 ? 0.525 9.333 1.633 1.00 74.06 80 PHE A N 1
ATOM 592 C CA . PHE A 1 80 ? -0.833 9.382 2.129 1.00 74.06 80 PHE A CA 1
ATOM 593 C C . PHE A 1 80 ? -0.734 10.274 3.351 1.00 74.06 80 PHE A C 1
ATOM 595 O O . PHE A 1 80 ? -0.210 9.826 4.371 1.00 74.06 80 PHE A O 1
ATOM 602 N N . GLY A 1 81 ? -1.099 11.552 3.195 1.00 64.12 81 GLY A N 1
ATOM 603 C CA . GLY A 1 81 ? -0.874 12.593 4.199 1.00 64.12 81 GLY A CA 1
ATOM 604 C C . GLY A 1 81 ? -1.059 12.056 5.616 1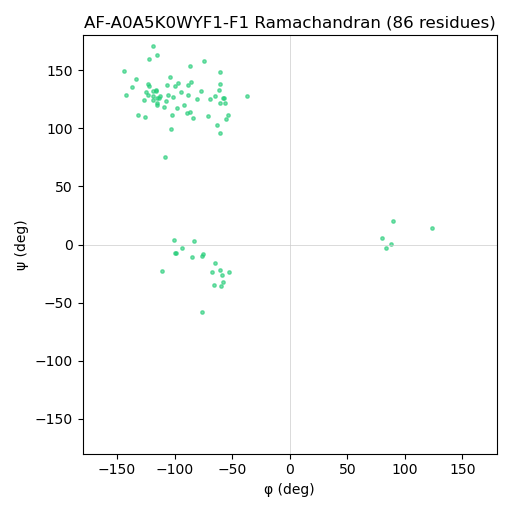.00 64.12 81 GLY A C 1
ATOM 605 O O . GLY A 1 81 ? -2.052 11.388 5.912 1.00 64.12 81 GLY A O 1
ATOM 606 N N . THR A 1 82 ? -0.066 12.267 6.478 1.00 54.94 82 THR A N 1
ATOM 607 C CA . THR A 1 82 ? -0.130 11.764 7.849 1.00 54.94 82 THR A CA 1
ATOM 608 C C . THR A 1 82 ? -1.371 12.347 8.518 1.00 54.94 82 THR A C 1
ATOM 610 O O . THR A 1 82 ? -1.541 13.568 8.507 1.00 54.94 82 THR A O 1
ATOM 613 N N . PRO A 1 83 ? -2.264 11.523 9.101 1.00 51.53 83 PRO A N 1
ATOM 614 C CA . PRO A 1 83 ? -3.377 12.061 9.861 1.00 51.53 83 PRO A CA 1
ATOM 615 C C . PRO A 1 83 ? -2.789 12.816 11.050 1.00 51.53 83 PRO A C 1
ATOM 617 O O . PRO A 1 83 ? -2.309 12.201 12.005 1.00 51.53 83 PRO A O 1
ATOM 620 N N . VAL A 1 84 ? -2.761 14.145 10.969 1.00 49.09 84 VAL A N 1
ATOM 621 C CA . VAL A 1 84 ? -2.315 14.990 12.073 1.00 49.09 84 VAL A CA 1
ATOM 622 C C . VAL A 1 84 ? -3.258 14.704 13.246 1.00 49.09 84 VAL A C 1
ATOM 624 O O . VAL A 1 84 ? -4.477 14.840 13.096 1.00 49.09 84 VAL A O 1
ATOM 627 N N . PRO A 1 85 ? -2.761 14.257 14.410 1.00 40.78 85 PRO A N 1
ATOM 628 C CA . PRO A 1 85 ? -3.617 14.089 15.571 1.00 40.78 85 PRO A CA 1
ATOM 629 C C . PRO A 1 85 ? -4.000 15.488 16.069 1.00 40.78 85 PRO A C 1
ATOM 631 O O . PRO A 1 85 ? -3.138 16.205 16.567 1.00 40.78 85 PRO A O 1
ATOM 634 N N . GLY A 1 86 ? -5.270 15.885 15.923 1.00 46.62 86 GLY A N 1
ATOM 635 C CA . GLY A 1 86 ? -5.791 17.123 16.525 1.00 46.62 86 GLY A CA 1
ATOM 636 C C . GLY A 1 86 ? -6.436 18.155 15.596 1.00 46.62 86 GLY A C 1
ATOM 637 O O . GLY A 1 86 ? -6.643 19.277 16.036 1.00 46.62 86 GLY A O 1
ATOM 638 N N . SER A 1 87 ? -6.776 17.821 14.350 1.00 39.97 87 SER A N 1
ATOM 639 C CA . SER A 1 87 ? -7.600 18.694 13.499 1.00 39.97 87 SER A CA 1
ATOM 640 C C . SER A 1 87 ? -9.010 18.120 13.316 1.00 39.97 87 SER A C 1
ATOM 642 O O . SER A 1 87 ? -9.320 17.548 12.270 1.00 39.97 87 SER A O 1
ATOM 644 N N . GLN A 1 88 ? -9.829 18.235 14.364 1.00 37.88 88 GLN A N 1
ATOM 645 C CA . GLN A 1 88 ? -11.287 18.400 14.310 1.00 37.88 88 GLN A CA 1
ATOM 646 C C . GLN A 1 88 ? -11.698 19.345 15.433 1.00 37.88 88 GLN A C 1
ATOM 648 O O . GLN A 1 88 ? -11.144 19.181 16.544 1.00 37.88 88 GLN A O 1
#

Solvent-accessible surface area (backbone atoms only — not comparable to full-atom values): 5757 Å² total; per-residue (Å²): 138,80,83,71,82,86,60,52,73,49,81,46,75,46,95,83,34,41,36,38,39,39,58,42,86,55,78,87,76,61,56,95,87,59,80,79,60,66,93,39,51,47,80,44,79,43,48,91,78,40,57,99,87,50,43,79,75,43,77,49,81,51,97,43,34,42,38,35,35,34,71,84,73,50,75,48,78,46,77,48,78,68,82,68,91,80,85,126

Nearest PDB structures (foldseek):
  6x06-assembly1_A  TM=6.568E-01  e=2.435E-01  Sacchar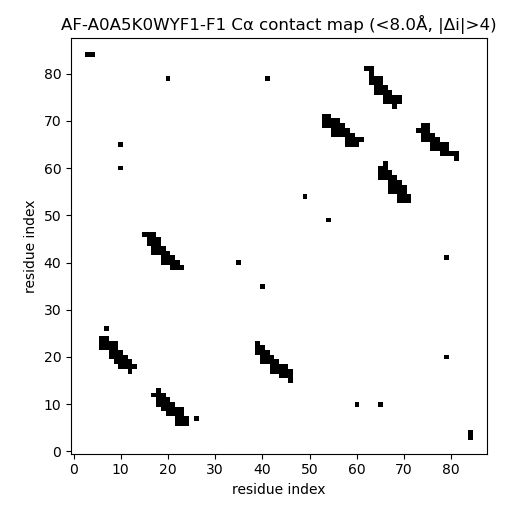omyces cerevisiae S288C
  3o2g-assembly1_A  TM=4.894E-01  e=5.689E-01  Homo sapiens
  3n6w-assembly1_A-2  TM=4.976E-01  e=6.741E-01  Homo sapiens
  5ud5-assembly2_B  TM=7.386E-01  e=3.105E+00  Methanosarcina mazei Go1
  4l1m-assembly3_C  TM=4.442E-01  e=8.945E-01  Homo sapiens

Organism: NCBI:txid210225